Protein AF-V4HWR6-F1 (afdb_monomer_lite)

Sequence (101 aa):
MDAHDSVVKDKFENIYTIKRKQNRSKTFEARMIADHNETIFGCFLSVYDKDGNLLVKERLFYEEPDEYLFNSRIGDIKWLDNSTIVYTSNTKQELARFSLN

pLDDT: mean 87.53, std 16.03, range [38.66, 98.12]

Foldseek 3Di:
DDPDPDPPPPFPFDKDWPDWDAFPVSQKIWTFIWTDTPFKTWTWIWMAGPVGHTDDIGTQDMDGPDPVVVVQFQFDKDDPHNFKIFTAGVVRHTSDIDGDD

Secondary structure (DSSP, 8-state):
----S--------EEEEEEEEE-TTSSEEEEEEEEEETTEEEEEEEEEETT--EEEEEEEEEE-S-HHHHHHH--EEEESSSSEEEEE-TT--EEEEEE--

Organism: Pseudoalteromonas luteoviolacea (strain 2ta16) (NCBI:txid1353533)

Structure (mmCIF, N/CA/C/O backbone):
data_AF-V4HWR6-F1
#
_entry.id   AF-V4HWR6-F1
#
loop_
_atom_site.group_PDB
_atom_site.id
_atom_site.type_symbol
_atom_site.label_atom_id
_atom_site.label_alt_id
_atom_site.label_comp_id
_atom_site.label_asym_id
_atom_site.label_entity_id
_atom_site.label_seq_id
_atom_site.pdbx_PDB_ins_code
_atom_site.Cartn_x
_atom_site.Cartn_y
_atom_site.Cartn_z
_atom_site.occupancy
_atom_site.B_iso_or_equiv
_atom_site.auth_seq_id
_atom_site.auth_comp_id
_atom_site.auth_asym_id
_atom_site.auth_atom_id
_atom_site.pdbx_PDB_model_num
ATOM 1 N N . MET A 1 1 ? 33.148 -28.942 -23.278 1.00 43.47 1 MET A N 1
ATOM 2 C CA . MET A 1 1 ? 33.058 -27.919 -22.223 1.00 43.47 1 MET A CA 1
ATOM 3 C C . MET A 1 1 ? 32.017 -26.947 -22.716 1.00 43.47 1 MET A C 1
ATOM 5 O O . MET A 1 1 ? 32.378 -26.061 -23.457 1.00 43.47 1 MET A O 1
ATOM 9 N N . ASP A 1 2 ? 30.751 -27.184 -22.386 1.00 38.66 2 ASP A N 1
ATOM 10 C CA . ASP A 1 2 ? 29.662 -26.241 -22.655 1.00 38.66 2 ASP A CA 1
ATOM 11 C C . ASP A 1 2 ? 28.706 -26.337 -21.471 1.00 38.66 2 ASP A C 1
ATOM 13 O O . ASP A 1 2 ? 27.782 -27.142 -21.432 1.00 38.66 2 ASP A O 1
ATOM 17 N N . ALA A 1 3 ? 29.047 -25.587 -20.425 1.00 41.06 3 ALA A N 1
ATOM 18 C CA . ALA A 1 3 ? 28.297 -25.483 -19.180 1.00 41.06 3 ALA A CA 1
ATOM 19 C C . ALA A 1 3 ? 27.614 -24.108 -19.097 1.00 41.06 3 ALA A C 1
ATOM 21 O O . ALA A 1 3 ? 27.686 -23.443 -18.068 1.00 41.06 3 ALA A O 1
ATOM 22 N N . HIS A 1 4 ? 27.004 -23.654 -20.199 1.00 45.56 4 HIS A N 1
ATOM 23 C CA . HIS A 1 4 ? 26.352 -22.340 -20.257 1.00 45.56 4 HIS A CA 1
ATOM 24 C C . HIS A 1 4 ? 24.880 -22.350 -20.697 1.00 45.56 4 HIS A C 1
ATOM 26 O O . HIS A 1 4 ? 24.240 -21.310 -20.605 1.00 45.56 4 HIS A O 1
ATOM 32 N N . ASP A 1 5 ? 24.293 -23.506 -21.027 1.00 48.50 5 ASP A N 1
ATOM 33 C CA . ASP A 1 5 ? 22.915 -23.585 -21.552 1.00 48.50 5 ASP A CA 1
ATOM 34 C C . ASP A 1 5 ? 21.879 -24.132 -20.558 1.00 48.50 5 ASP A C 1
ATOM 36 O O . ASP A 1 5 ? 20.905 -24.786 -20.926 1.00 48.50 5 ASP A O 1
ATOM 40 N N . SER A 1 6 ? 22.053 -23.881 -19.262 1.00 43.41 6 SER A N 1
ATOM 41 C CA . SER A 1 6 ? 21.019 -24.208 -18.268 1.00 43.41 6 SER A CA 1
ATOM 42 C C . SER A 1 6 ? 21.052 -23.263 -17.073 1.00 43.41 6 SER A C 1
ATOM 44 O O . SER A 1 6 ? 20.958 -23.690 -15.926 1.0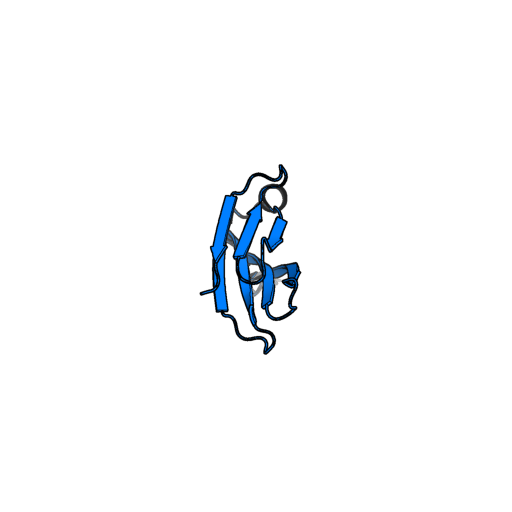0 43.41 6 SER A O 1
ATOM 46 N N . VAL A 1 7 ? 21.140 -21.954 -17.322 1.00 46.03 7 VAL A N 1
ATOM 47 C CA . VAL A 1 7 ? 20.498 -21.033 -16.382 1.00 46.03 7 VAL A CA 1
ATOM 48 C C . VAL A 1 7 ? 19.013 -21.181 -16.659 1.00 46.03 7 VAL A C 1
ATOM 50 O O . VAL A 1 7 ? 18.476 -20.610 -17.609 1.00 46.03 7 VAL A O 1
ATOM 53 N N . VAL A 1 8 ? 18.377 -22.059 -15.885 1.00 50.00 8 VAL A N 1
ATOM 54 C CA . VAL A 1 8 ? 16.929 -22.084 -15.721 1.00 50.00 8 VAL A CA 1
ATOM 55 C C . VAL A 1 8 ? 16.514 -20.623 -15.589 1.00 50.00 8 VAL A C 1
ATOM 57 O O . VAL A 1 8 ? 16.948 -19.948 -14.656 1.00 50.00 8 VAL A O 1
ATOM 60 N N . LYS A 1 9 ? 15.761 -20.115 -16.573 1.00 43.56 9 LYS A N 1
ATOM 61 C CA . LYS A 1 9 ? 14.982 -18.879 -16.463 1.00 43.56 9 LYS A CA 1
ATOM 62 C C . LYS A 1 9 ? 13.937 -19.110 -15.376 1.00 43.56 9 LYS A C 1
ATOM 64 O O . LYS A 1 9 ? 12.752 -19.275 -15.658 1.00 43.56 9 LYS A O 1
ATOM 69 N N . ASP A 1 10 ? 14.404 -19.246 -14.145 1.00 45.94 10 ASP A N 1
ATOM 70 C CA . ASP A 1 10 ? 13.586 -19.121 -12.966 1.00 45.94 10 ASP A CA 1
ATOM 71 C C . ASP A 1 10 ? 13.181 -17.662 -13.010 1.00 45.94 10 ASP A C 1
ATOM 73 O O . ASP A 1 10 ? 14.012 -16.769 -12.840 1.00 45.94 10 ASP A O 1
ATOM 77 N N . LYS A 1 11 ? 11.933 -17.435 -13.423 1.00 53.00 11 LYS A N 1
ATOM 78 C CA . LYS A 1 11 ? 11.327 -16.112 -13.480 1.00 53.00 11 LYS A CA 1
ATOM 79 C C . LYS A 1 11 ? 11.682 -15.434 -12.167 1.00 53.00 11 LYS A C 1
ATOM 81 O O . LYS A 1 11 ? 11.290 -15.932 -11.113 1.00 53.00 11 LYS A O 1
ATOM 86 N N . PHE A 1 12 ? 12.475 -14.371 -12.235 1.00 60.75 12 PHE A N 1
ATOM 87 C CA . PHE A 1 12 ? 12.944 -13.626 -11.071 1.00 60.75 12 PHE A CA 1
ATOM 88 C C . PHE A 1 12 ? 11.751 -12.868 -10.454 1.00 60.75 12 PHE A C 1
ATOM 90 O O . PHE A 1 12 ? 11.681 -11.651 -10.515 1.00 60.75 12 PHE A O 1
ATOM 97 N N . GLU A 1 13 ? 10.751 -13.585 -9.936 1.00 64.12 13 GLU A N 1
ATOM 98 C CA . GLU A 1 13 ? 9.606 -13.026 -9.223 1.00 64.12 13 GLU A CA 1
ATOM 99 C C . GLU A 1 13 ? 10.031 -12.796 -7.774 1.00 64.12 13 GLU A C 1
ATOM 101 O O . GLU A 1 13 ? 10.047 -13.705 -6.942 1.00 64.12 13 GLU A O 1
ATOM 106 N N . ASN A 1 14 ? 10.430 -11.563 -7.477 1.00 83.19 14 ASN A N 1
ATOM 107 C CA . ASN A 1 14 ? 10.822 -11.146 -6.143 1.00 83.19 14 ASN A CA 1
ATOM 108 C C . ASN A 1 14 ? 9.693 -10.318 -5.524 1.00 83.19 14 ASN A C 1
ATOM 110 O O . ASN A 1 14 ? 9.571 -9.112 -5.749 1.00 83.19 14 ASN A O 1
ATOM 114 N N . ILE A 1 15 ? 8.844 -10.998 -4.751 1.00 90.50 15 ILE A N 1
ATOM 115 C CA . ILE A 1 15 ? 7.714 -10.391 -4.049 1.00 90.50 15 ILE A CA 1
ATOM 116 C C . ILE A 1 15 ? 8.069 -10.243 -2.571 1.00 90.50 15 ILE A C 1
ATOM 118 O O . ILE A 1 15 ? 8.283 -11.232 -1.868 1.00 90.50 15 ILE A O 1
ATOM 122 N N . TYR A 1 16 ? 8.068 -9.012 -2.061 1.00 91.44 16 TYR A N 1
ATOM 123 C CA . TYR A 1 16 ? 8.370 -8.746 -0.654 1.00 91.44 16 TYR A CA 1
ATOM 124 C C . TYR A 1 16 ? 7.529 -7.613 -0.067 1.00 91.44 16 TYR A C 1
ATOM 126 O O . TYR A 1 16 ? 7.063 -6.703 -0.749 1.00 91.44 16 TYR A O 1
ATOM 134 N N . THR A 1 17 ? 7.303 -7.660 1.250 1.00 95.94 17 THR A N 1
ATOM 135 C CA . THR A 1 17 ? 6.596 -6.577 1.946 1.00 95.94 17 THR A CA 1
ATOM 136 C C . THR A 1 17 ? 7.563 -5.443 2.277 1.00 95.94 17 THR A C 1
ATOM 138 O O . THR A 1 17 ? 8.493 -5.643 3.051 1.00 95.94 17 THR A O 1
ATOM 141 N N . ILE A 1 18 ? 7.294 -4.242 1.769 1.00 95.44 18 ILE A N 1
ATOM 142 C CA . ILE A 1 18 ? 8.044 -3.021 2.085 1.00 95.44 18 ILE A CA 1
ATOM 143 C C . ILE A 1 18 ? 7.634 -2.489 3.466 1.00 95.44 18 ILE A C 1
ATOM 145 O O . ILE A 1 18 ? 8.473 -2.177 4.309 1.00 95.44 18 ILE A O 1
ATOM 149 N N . LYS A 1 19 ? 6.324 -2.358 3.706 1.00 96.31 19 LYS A N 1
ATOM 150 C CA . LYS A 1 19 ? 5.773 -1.747 4.926 1.00 96.31 19 LYS A CA 1
ATOM 151 C C . LYS A 1 19 ? 4.504 -2.447 5.372 1.00 96.31 19 LYS A C 1
ATOM 153 O O . LYS A 1 19 ? 3.738 -2.927 4.541 1.00 96.31 19 LYS A O 1
ATOM 158 N N . ARG A 1 20 ? 4.262 -2.445 6.685 1.00 97.38 20 ARG A N 1
ATOM 159 C CA . ARG A 1 20 ? 3.027 -2.928 7.317 1.00 97.38 20 ARG A CA 1
ATOM 160 C C . ARG A 1 20 ? 2.501 -1.896 8.305 1.00 97.38 20 ARG A C 1
ATOM 162 O O . ARG A 1 20 ? 3.285 -1.314 9.057 1.00 97.38 20 ARG A O 1
ATOM 169 N N . LYS A 1 21 ? 1.189 -1.669 8.311 1.00 97.25 21 LYS A N 1
ATOM 170 C CA . LYS A 1 21 ? 0.505 -0.774 9.253 1.00 97.25 21 LYS A CA 1
ATOM 171 C C . LYS A 1 21 ? -0.845 -1.360 9.642 1.00 97.25 21 LYS A C 1
ATOM 173 O O . LYS A 1 21 ? -1.697 -1.570 8.783 1.00 97.25 21 LYS A O 1
ATOM 178 N N . GLN A 1 22 ? -1.066 -1.538 10.938 1.00 97.06 22 GLN A N 1
ATOM 179 C CA . GLN A 1 22 ? -2.391 -1.848 11.470 1.00 97.06 22 GLN A CA 1
ATOM 180 C C . GLN A 1 22 ? -3.200 -0.567 11.666 1.00 97.06 22 GLN A C 1
ATOM 182 O O . GLN A 1 22 ? -2.638 0.478 12.012 1.00 97.06 22 GLN A O 1
ATOM 187 N N . ASN A 1 23 ? -4.510 -0.648 11.451 1.00 96.19 23 ASN A N 1
ATOM 188 C CA . ASN A 1 23 ? -5.421 0.426 11.834 1.00 96.19 23 ASN A CA 1
ATOM 189 C C . ASN A 1 23 ? -5.551 0.504 13.371 1.00 96.19 23 ASN A C 1
ATOM 191 O O . ASN A 1 23 ? -5.099 -0.380 14.103 1.00 96.19 23 ASN A O 1
ATOM 195 N N . ARG A 1 24 ? -6.174 1.569 13.893 1.00 95.06 24 ARG A N 1
ATOM 196 C CA . ARG A 1 24 ? -6.244 1.809 15.348 1.00 95.06 24 ARG A CA 1
ATOM 197 C C . ARG A 1 24 ? -6.997 0.705 16.100 1.00 95.06 24 ARG A C 1
ATOM 199 O O . ARG A 1 24 ? -6.589 0.352 17.204 1.00 95.06 24 ARG A O 1
ATOM 206 N N . SER A 1 25 ? -8.065 0.160 15.518 1.00 95.50 25 SER A N 1
ATOM 207 C CA . SER A 1 25 ? -8.822 -0.962 16.092 1.00 95.50 25 SER A CA 1
ATOM 208 C C . SER A 1 25 ? -8.142 -2.325 15.925 1.00 95.50 25 SER A C 1
ATOM 210 O O . SER A 1 25 ? -8.635 -3.301 16.484 1.00 95.50 25 SER A O 1
ATOM 212 N N . LYS A 1 26 ? -7.026 -2.408 15.183 1.00 94.81 26 LYS A N 1
ATOM 213 C CA . LYS A 1 26 ? -6.323 -3.654 14.826 1.00 94.81 26 LYS A CA 1
ATOM 214 C C . LYS A 1 26 ? -7.208 -4.677 14.104 1.00 94.81 26 LYS A C 1
ATOM 216 O O . LYS A 1 26 ? -6.969 -5.877 14.183 1.00 94.81 26 LYS A O 1
ATOM 221 N N . THR A 1 27 ? -8.243 -4.203 13.417 1.00 96.12 27 THR A N 1
ATOM 222 C CA . THR A 1 27 ? -9.142 -5.040 12.611 1.00 96.12 27 THR A CA 1
ATOM 223 C C . THR A 1 27 ? -8.622 -5.231 11.194 1.00 96.12 27 THR A C 1
ATOM 225 O O . THR A 1 27 ? -8.999 -6.205 10.551 1.00 96.12 27 THR A O 1
ATOM 228 N N . PHE A 1 28 ? -7.765 -4.318 10.726 1.00 97.00 28 PHE A N 1
ATOM 229 C CA . PHE A 1 28 ? -7.177 -4.361 9.395 1.00 97.00 28 PHE A CA 1
ATOM 230 C C . PHE A 1 28 ? -5.669 -4.150 9.444 1.00 97.00 28 PHE A C 1
ATOM 232 O O . PHE A 1 28 ? -5.153 -3.328 10.211 1.00 97.00 28 PHE A O 1
ATOM 239 N N . GLU A 1 29 ? -4.970 -4.855 8.564 1.00 97.69 29 GLU A N 1
ATOM 240 C CA . GLU A 1 29 ? -3.554 -4.667 8.295 1.00 97.69 29 GLU A CA 1
ATOM 241 C C . GLU A 1 29 ? -3.350 -4.283 6.834 1.00 97.69 29 GLU A C 1
ATOM 243 O O . GLU A 1 29 ? -3.669 -5.036 5.920 1.00 97.69 29 GLU A O 1
A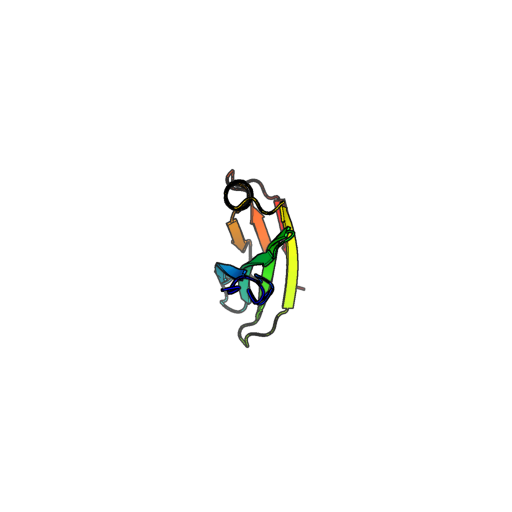TOM 248 N N . ALA A 1 30 ? -2.757 -3.117 6.615 1.00 97.88 30 ALA A N 1
ATOM 249 C CA . ALA A 1 30 ? -2.313 -2.698 5.302 1.00 97.88 30 ALA A CA 1
ATOM 250 C C . ALA A 1 30 ? -0.839 -3.033 5.092 1.00 97.88 30 ALA A C 1
ATOM 252 O O . ALA A 1 30 ? -0.005 -2.825 5.979 1.00 97.88 30 ALA A O 1
ATOM 253 N N . ARG A 1 31 ? -0.517 -3.504 3.892 1.00 98.12 31 ARG A N 1
ATOM 254 C CA . ARG A 1 31 ? 0.821 -3.863 3.441 1.00 98.12 31 ARG A CA 1
ATOM 255 C C . ARG A 1 31 ? 1.133 -3.133 2.144 1.00 98.12 31 ARG A C 1
ATOM 257 O O . ARG A 1 31 ? 0.341 -3.185 1.210 1.00 98.12 31 ARG A O 1
ATOM 264 N N . MET A 1 32 ? 2.296 -2.498 2.074 1.00 97.44 32 MET A N 1
ATOM 265 C CA . MET A 1 32 ? 2.898 -2.145 0.788 1.00 97.44 32 MET A CA 1
ATOM 266 C C . MET A 1 32 ? 3.739 -3.327 0.327 1.00 97.44 32 MET A C 1
ATOM 268 O O . MET A 1 32 ? 4.652 -3.739 1.045 1.00 97.44 32 MET A O 1
ATOM 272 N N . ILE A 1 33 ? 3.422 -3.876 -0.836 1.00 96.62 33 ILE A N 1
ATOM 273 C CA . ILE A 1 33 ? 4.075 -5.049 -1.412 1.00 96.62 33 ILE A CA 1
ATOM 274 C C . ILE A 1 33 ? 4.820 -4.602 -2.666 1.00 96.62 33 ILE A C 1
ATOM 276 O O . ILE A 1 33 ? 4.224 -3.986 -3.550 1.00 96.62 33 ILE A O 1
ATOM 280 N N . ALA A 1 34 ? 6.117 -4.883 -2.704 1.00 93.94 34 ALA A N 1
ATOM 281 C CA . ALA A 1 34 ? 6.903 -4.846 -3.923 1.00 93.94 34 ALA A CA 1
ATOM 282 C C . ALA A 1 34 ? 6.721 -6.173 -4.656 1.00 93.94 34 ALA A C 1
ATOM 284 O O . ALA A 1 34 ? 6.740 -7.232 -4.028 1.00 93.94 34 ALA A O 1
ATOM 285 N N . ASP A 1 35 ? 6.547 -6.095 -5.963 1.00 92.12 35 ASP A N 1
ATOM 286 C CA . ASP A 1 35 ? 6.498 -7.228 -6.875 1.00 92.12 35 ASP A CA 1
ATOM 287 C C . ASP A 1 35 ? 7.404 -6.877 -8.052 1.00 92.12 35 ASP A C 1
ATOM 289 O O . ASP A 1 35 ? 7.089 -6.001 -8.863 1.00 92.12 35 ASP A O 1
ATOM 293 N N . HIS A 1 36 ? 8.586 -7.475 -8.050 1.00 86.31 36 HIS A N 1
ATOM 294 C CA . HIS A 1 36 ? 9.602 -7.288 -9.069 1.00 86.31 36 HIS A CA 1
ATOM 295 C C . HIS A 1 36 ? 9.627 -8.530 -9.961 1.00 86.31 36 HIS A C 1
ATOM 297 O O . HIS A 1 36 ? 9.738 -9.647 -9.462 1.00 86.31 36 HIS A O 1
ATOM 303 N N . ASN A 1 37 ? 9.557 -8.317 -11.274 1.00 83.31 37 ASN A N 1
ATOM 304 C CA . ASN A 1 37 ? 9.904 -9.310 -12.285 1.00 83.31 37 ASN A CA 1
ATOM 305 C C . ASN A 1 37 ? 10.876 -8.723 -13.323 1.00 83.31 37 ASN A C 1
ATOM 307 O O . ASN A 1 37 ? 11.133 -7.524 -13.333 1.00 83.31 37 ASN A O 1
ATOM 311 N N . GLU A 1 38 ? 11.350 -9.545 -14.261 1.00 79.69 38 GLU A N 1
ATOM 312 C CA . GLU A 1 38 ? 12.338 -9.157 -15.289 1.00 79.69 38 GLU A CA 1
ATOM 313 C C . GLU A 1 38 ? 11.971 -7.917 -16.133 1.00 79.69 38 GLU A C 1
ATOM 315 O O . GLU A 1 38 ? 12.824 -7.371 -16.828 1.00 79.69 38 GLU A O 1
ATOM 320 N N . THR A 1 39 ? 10.709 -7.481 -16.111 1.00 81.94 39 THR A N 1
ATOM 321 C CA . THR A 1 39 ? 10.195 -6.399 -16.960 1.00 81.94 39 THR A CA 1
ATOM 322 C C . THR A 1 39 ? 9.677 -5.188 -16.196 1.00 81.94 39 THR A C 1
ATOM 324 O O . THR A 1 39 ? 9.636 -4.102 -16.769 1.00 81.94 39 THR A O 1
ATOM 327 N N . ILE A 1 40 ? 9.259 -5.345 -14.936 1.00 85.06 40 ILE A N 1
ATOM 328 C CA . ILE A 1 40 ? 8.603 -4.283 -14.168 1.00 85.06 40 ILE A CA 1
ATOM 329 C C . ILE A 1 40 ? 8.889 -4.394 -12.671 1.00 85.06 40 ILE A C 1
ATOM 331 O O . ILE A 1 40 ? 8.982 -5.486 -12.107 1.00 85.06 40 ILE A O 1
ATOM 335 N N . PHE A 1 41 ? 8.923 -3.236 -12.015 1.00 91.19 41 PHE A N 1
ATOM 336 C CA . PHE A 1 41 ? 8.867 -3.112 -10.565 1.00 91.19 41 PHE A CA 1
ATOM 337 C C . PHE A 1 41 ? 7.527 -2.511 -10.160 1.00 91.19 41 PHE A C 1
ATOM 339 O O . PHE A 1 41 ? 7.244 -1.342 -10.421 1.00 91.19 41 PHE A O 1
ATOM 346 N N . GLY A 1 42 ? 6.679 -3.311 -9.521 1.00 93.56 42 GLY A N 1
ATOM 347 C CA . GLY A 1 42 ? 5.369 -2.898 -9.035 1.00 93.56 42 GLY A CA 1
ATOM 348 C C . GLY A 1 42 ? 5.336 -2.639 -7.545 1.00 93.56 42 GLY A C 1
ATOM 349 O O . GLY A 1 42 ? 5.858 -3.419 -6.753 1.00 93.56 42 GLY A O 1
ATOM 350 N N . CYS A 1 43 ? 4.654 -1.565 -7.153 1.00 95.94 43 CYS A N 1
ATOM 351 C CA . CYS A 1 43 ? 4.273 -1.333 -5.768 1.00 95.94 43 CYS A CA 1
ATOM 352 C C . CYS A 1 43 ? 2.752 -1.392 -5.630 1.00 95.94 43 CYS A C 1
ATOM 354 O O . CYS A 1 43 ? 2.015 -0.673 -6.314 1.00 95.94 43 CYS A O 1
ATOM 356 N N . PHE A 1 44 ? 2.283 -2.232 -4.714 1.00 96.75 44 PHE A N 1
ATOM 357 C CA . PHE A 1 44 ? 0.871 -2.475 -4.459 1.00 96.75 44 PHE A CA 1
ATOM 358 C C . PHE A 1 44 ? 0.532 -2.203 -3.000 1.00 96.75 44 PHE A C 1
ATOM 360 O O . PHE A 1 44 ? 1.286 -2.557 -2.096 1.00 96.75 44 PHE A O 1
ATOM 367 N N . LEU A 1 45 ? -0.640 -1.633 -2.761 1.00 97.56 45 LEU A N 1
ATOM 368 C CA . LEU A 1 45 ? -1.296 -1.662 -1.467 1.00 97.56 45 LEU A CA 1
ATOM 369 C C . LEU A 1 45 ? -2.119 -2.945 -1.381 1.00 97.56 45 LEU A C 1
ATOM 371 O O . LEU A 1 45 ? -2.914 -3.238 -2.264 1.00 97.56 45 LEU A O 1
ATOM 375 N N . SER A 1 46 ? -1.963 -3.704 -0.307 1.00 97.75 46 SER A N 1
ATOM 376 C CA . SER A 1 46 ? -2.847 -4.816 0.030 1.00 97.75 46 SER A CA 1
ATOM 377 C C . SER A 1 46 ? -3.381 -4.633 1.440 1.00 97.75 46 SER A C 1
ATOM 379 O O . SER A 1 46 ? -2.600 -4.387 2.354 1.00 97.75 46 SER A O 1
ATOM 381 N N . VAL A 1 47 ? -4.691 -4.735 1.630 1.00 97.25 47 VAL A N 1
ATOM 382 C CA . VAL A 1 47 ? -5.324 -4.653 2.950 1.00 97.25 47 VAL A CA 1
ATOM 383 C C . VAL A 1 47 ? -5.929 -5.998 3.292 1.00 97.25 47 VAL A C 1
ATOM 385 O O . VAL A 1 47 ? -6.672 -6.560 2.493 1.00 97.25 47 VAL A O 1
ATOM 388 N N . TYR A 1 48 ? -5.612 -6.485 4.483 1.00 97.38 48 TYR A N 1
ATOM 389 C CA . TYR A 1 48 ? -6.086 -7.747 5.022 1.00 97.38 48 TYR A CA 1
ATOM 390 C C . TYR A 1 48 ? -6.957 -7.503 6.252 1.00 97.38 48 TYR A C 1
ATOM 392 O O . TYR A 1 48 ? -6.697 -6.566 7.014 1.00 97.38 48 TYR A O 1
ATOM 400 N N . ASP A 1 49 ? -7.964 -8.345 6.463 1.00 96.06 49 ASP A N 1
ATOM 401 C CA . ASP A 1 49 ? -8.676 -8.409 7.738 1.00 96.06 49 ASP A CA 1
ATOM 402 C C . ASP A 1 49 ? -7.858 -9.124 8.828 1.00 96.06 49 ASP A C 1
ATOM 404 O O . ASP A 1 49 ? -6.757 -9.633 8.597 1.00 96.06 49 ASP A O 1
ATOM 408 N N . LYS A 1 50 ? -8.401 -9.140 10.049 1.00 93.88 50 LYS A N 1
ATOM 409 C CA . LYS A 1 50 ? -7.806 -9.811 11.216 1.00 93.88 50 LYS A CA 1
ATOM 410 C C . LYS A 1 50 ? -7.626 -11.326 11.038 1.00 93.88 50 LYS A C 1
ATOM 412 O O . LYS A 1 50 ? -6.808 -11.912 11.742 1.00 93.88 50 LYS A O 1
ATOM 417 N N . ASP A 1 51 ? -8.400 -11.936 10.145 1.00 95.50 51 ASP A N 1
ATOM 418 C CA . ASP A 1 51 ? -8.392 -13.372 9.872 1.00 95.50 51 ASP A CA 1
ATOM 419 C C . ASP A 1 51 ? -7.406 -13.703 8.730 1.00 95.50 51 ASP A C 1
ATOM 421 O O . ASP A 1 51 ? -7.149 -14.867 8.432 1.00 95.50 51 ASP A O 1
ATOM 425 N N . GLY A 1 52 ? -6.786 -12.675 8.136 1.00 94.38 52 GLY A N 1
ATOM 426 C CA . GLY A 1 52 ? -5.789 -12.789 7.079 1.00 94.38 52 GLY A CA 1
ATOM 427 C C . GLY A 1 52 ? -6.375 -12.788 5.668 1.00 94.38 52 GLY A C 1
ATOM 428 O O . GLY A 1 52 ? -5.624 -13.012 4.715 1.00 94.38 52 GLY A O 1
ATOM 429 N N . ASN A 1 53 ? -7.670 -12.514 5.499 1.00 96.56 53 ASN A N 1
ATOM 430 C CA . ASN A 1 53 ? -8.295 -12.446 4.181 1.00 96.56 53 ASN A CA 1
ATOM 431 C C . ASN A 1 53 ? -7.943 -11.130 3.491 1.00 96.56 53 ASN A C 1
ATOM 433 O O . ASN A 1 53 ? -8.016 -10.060 4.093 1.00 96.56 53 ASN A O 1
ATOM 437 N N . LEU A 1 54 ? -7.583 -11.205 2.210 1.00 96.38 54 LEU A N 1
ATOM 438 C CA . LEU A 1 54 ? -7.318 -10.032 1.381 1.00 96.38 54 LEU A CA 1
ATOM 439 C C . LEU A 1 54 ? -8.637 -9.321 1.045 1.00 96.38 54 LEU A C 1
ATOM 441 O O . LEU A 1 54 ? -9.481 -9.886 0.356 1.00 96.38 54 LEU A O 1
ATOM 445 N N . LEU A 1 55 ? -8.786 -8.078 1.499 1.00 94.31 55 LEU A N 1
ATOM 446 C CA . LEU A 1 55 ? -9.949 -7.228 1.229 1.00 94.31 55 LEU A CA 1
ATOM 447 C C . LEU A 1 55 ? -9.724 -6.289 0.042 1.00 94.31 55 LEU A C 1
ATOM 449 O O . LEU A 1 55 ? -10.631 -6.046 -0.745 1.00 94.31 55 LEU A O 1
ATOM 453 N N . VAL A 1 56 ? -8.512 -5.742 -0.076 1.00 93.50 56 VAL A N 1
ATOM 454 C CA . VAL A 1 56 ? -8.150 -4.765 -1.111 1.00 93.50 56 VAL A CA 1
ATOM 455 C C . VAL A 1 56 ? -6.779 -5.112 -1.656 1.00 93.50 56 VAL A C 1
ATOM 457 O O . VAL A 1 56 ? -5.869 -5.379 -0.875 1.00 93.50 56 VAL A O 1
ATOM 460 N N . LYS A 1 57 ? -6.613 -5.050 -2.978 1.00 95.50 57 LYS A N 1
ATOM 461 C CA . LYS A 1 57 ? -5.307 -5.050 -3.641 1.00 95.50 57 LYS A CA 1
ATOM 462 C C . LYS A 1 57 ? -5.314 -3.992 -4.733 1.00 95.50 57 LYS A C 1
ATOM 464 O O . LYS A 1 57 ? -5.937 -4.180 -5.768 1.00 95.50 57 LYS A O 1
ATOM 469 N N . GLU A 1 58 ? -4.600 -2.904 -4.494 1.00 95.75 58 GLU A N 1
ATOM 470 C CA . GLU A 1 58 ? -4.560 -1.744 -5.375 1.00 95.75 58 GLU A CA 1
ATOM 471 C C . GLU A 1 58 ? -3.139 -1.466 -5.829 1.00 95.75 58 GLU A C 1
ATOM 473 O O . GLU A 1 58 ? -2.181 -1.578 -5.064 1.00 95.75 58 GLU A O 1
ATOM 478 N N . ARG A 1 59 ? -2.991 -1.088 -7.094 1.00 95.25 59 ARG A N 1
ATOM 479 C CA . ARG A 1 59 ? -1.693 -0.701 -7.640 1.00 95.25 59 ARG A CA 1
ATOM 480 C C . ARG A 1 59 ? -1.405 0.753 -7.279 1.00 95.25 59 ARG A C 1
ATOM 482 O O . ARG A 1 59 ? -2.188 1.632 -7.622 1.00 95.25 59 ARG A O 1
ATOM 489 N N . LEU A 1 60 ? -0.252 1.009 -6.664 1.00 94.94 60 LEU A N 1
ATOM 490 C CA . LEU A 1 60 ? 0.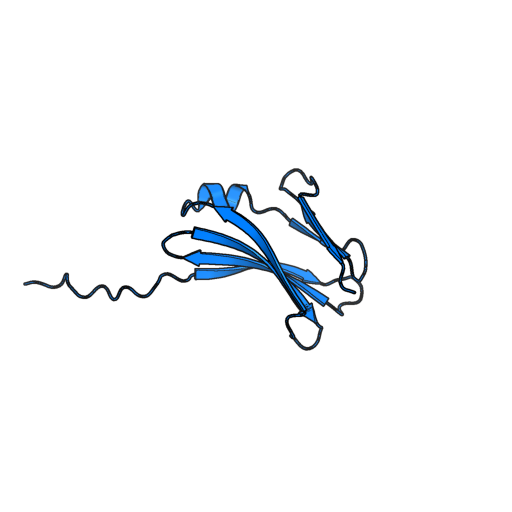206 2.363 -6.350 1.00 94.94 60 LEU A CA 1
ATOM 491 C C . LEU A 1 60 ? 1.005 2.958 -7.512 1.00 94.94 60 LEU A C 1
ATOM 493 O O . LEU A 1 60 ? 0.691 4.052 -7.972 1.00 94.94 60 LEU A O 1
ATOM 497 N N . PHE A 1 61 ? 2.018 2.240 -8.005 1.00 93.25 61 PHE A N 1
ATOM 498 C CA . PHE A 1 61 ? 2.828 2.658 -9.154 1.00 93.25 61 PHE A CA 1
ATOM 499 C C . PHE A 1 61 ? 3.610 1.486 -9.767 1.00 93.25 61 PHE A C 1
ATOM 501 O O . PHE A 1 61 ? 3.755 0.434 -9.139 1.00 93.25 61 PHE A O 1
ATOM 508 N N . TYR A 1 62 ? 4.115 1.701 -10.984 1.00 92.75 62 TYR A N 1
ATOM 509 C CA . TYR A 1 62 ? 5.126 0.868 -11.633 1.00 92.75 62 TYR A CA 1
ATOM 510 C C . TYR A 1 62 ? 6.355 1.702 -11.968 1.00 92.75 62 TYR A C 1
ATOM 512 O O . TYR A 1 62 ? 6.233 2.909 -12.179 1.00 92.75 62 TYR A O 1
ATOM 520 N N . GLU A 1 63 ? 7.493 1.032 -12.053 1.00 89.56 63 GLU A N 1
ATOM 521 C CA . GLU A 1 63 ? 8.722 1.532 -12.653 1.00 89.56 63 GLU A CA 1
ATOM 522 C C . GLU A 1 63 ? 9.331 0.476 -13.577 1.00 89.56 63 GLU A C 1
ATOM 524 O O . GLU A 1 63 ? 9.040 -0.721 -13.456 1.00 89.56 63 GLU A O 1
ATOM 529 N N . GLU A 1 64 ? 10.178 0.935 -14.499 1.00 86.88 64 GLU A N 1
ATOM 530 C CA . GLU A 1 64 ? 11.150 0.073 -15.178 1.00 86.88 64 GLU A CA 1
ATOM 531 C C . GLU A 1 64 ? 12.041 -0.638 -14.140 1.00 86.88 64 GLU A C 1
ATOM 533 O O . GLU A 1 64 ? 12.075 -0.204 -12.982 1.00 86.88 64 GLU A O 1
ATOM 538 N N . PRO A 1 65 ? 12.741 -1.733 -14.502 1.00 82.75 65 PRO A N 1
ATOM 539 C CA . PRO A 1 65 ? 13.565 -2.498 -13.569 1.00 82.75 65 PRO A CA 1
ATOM 540 C C . PRO A 1 65 ? 14.858 -1.772 -13.161 1.00 82.75 65 PRO A C 1
ATOM 542 O O . PRO A 1 65 ? 15.973 -2.223 -13.413 1.00 82.75 65 PRO A O 1
ATOM 545 N N . ASP A 1 66 ? 14.679 -0.634 -12.500 1.00 86.56 66 ASP A N 1
ATOM 546 C CA . ASP A 1 66 ? 15.676 0.206 -11.862 1.00 86.56 66 ASP A CA 1
ATOM 547 C C . ASP A 1 66 ? 15.335 0.286 -10.366 1.00 86.56 66 ASP A C 1
ATOM 549 O O . ASP A 1 66 ? 14.425 1.003 -9.930 1.00 86.56 66 ASP A O 1
ATOM 553 N N . GLU A 1 67 ? 16.079 -0.476 -9.561 1.00 84.56 67 GLU A N 1
ATOM 554 C CA . GLU A 1 67 ? 15.877 -0.540 -8.111 1.00 84.56 67 GLU A CA 1
ATOM 555 C C . GLU A 1 67 ? 16.022 0.829 -7.441 1.00 84.56 67 GLU A C 1
ATOM 557 O O . GLU A 1 67 ? 15.330 1.121 -6.462 1.00 84.56 67 GLU A O 1
ATOM 562 N N . TYR A 1 68 ? 16.917 1.682 -7.944 1.00 88.31 68 TYR A N 1
ATOM 563 C CA . TYR A 1 68 ? 17.166 2.993 -7.359 1.00 88.31 68 TYR A CA 1
ATOM 564 C C . TYR A 1 68 ? 15.969 3.915 -7.586 1.00 88.31 68 TYR A C 1
ATOM 566 O O . TYR A 1 68 ? 15.465 4.526 -6.634 1.00 88.31 68 TYR A O 1
ATOM 574 N N . LEU A 1 69 ? 15.468 3.968 -8.822 1.00 87.44 69 LEU A N 1
ATOM 575 C CA . LEU A 1 69 ? 14.291 4.758 -9.160 1.00 87.44 69 LEU A CA 1
ATOM 576 C C . LEU A 1 69 ? 13.059 4.249 -8.409 1.00 87.44 69 LEU A C 1
ATOM 578 O O . LEU A 1 69 ? 12.358 5.052 -7.787 1.00 87.44 69 LEU A O 1
ATOM 582 N N . PHE A 1 70 ? 12.841 2.933 -8.372 1.00 90.12 70 PHE A N 1
ATOM 583 C CA . PHE A 1 70 ? 11.738 2.340 -7.620 1.00 90.12 70 PHE A CA 1
ATOM 584 C C . PHE A 1 70 ? 11.785 2.734 -6.140 1.00 90.12 70 PHE A C 1
ATOM 586 O O . PHE A 1 70 ? 10.811 3.275 -5.609 1.00 90.12 70 PHE A O 1
ATOM 593 N N . ASN A 1 71 ? 12.937 2.544 -5.490 1.00 89.75 71 ASN A N 1
ATOM 594 C CA . ASN A 1 71 ? 13.125 2.873 -4.079 1.00 89.75 71 ASN A CA 1
ATOM 595 C C . ASN A 1 71 ? 12.920 4.368 -3.796 1.00 89.75 71 ASN A C 1
ATOM 597 O O . ASN A 1 71 ? 12.369 4.721 -2.753 1.00 89.75 71 ASN A O 1
ATOM 601 N N . SER A 1 72 ? 13.283 5.250 -4.734 1.00 90.31 72 SER A N 1
ATOM 602 C CA . SER A 1 72 ? 13.062 6.696 -4.600 1.00 90.31 72 SER A CA 1
ATOM 603 C C . SER A 1 72 ? 11.575 7.086 -4.555 1.00 90.31 72 SER A C 1
ATOM 605 O O . SER A 1 72 ? 11.215 8.105 -3.953 1.00 90.31 72 SER A O 1
ATOM 607 N N . ARG A 1 73 ? 10.701 6.265 -5.157 1.00 90.44 73 ARG A N 1
ATOM 608 C CA . ARG A 1 73 ? 9.249 6.488 -5.217 1.00 90.44 73 ARG A CA 1
ATOM 609 C C . ARG A 1 73 ? 8.477 5.818 -4.091 1.00 90.44 73 ARG A C 1
ATOM 611 O O .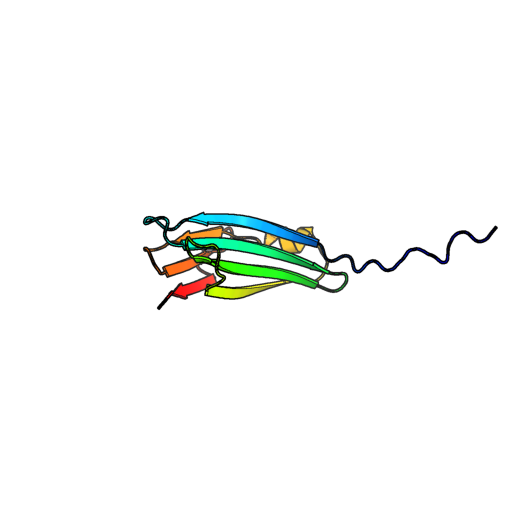 ARG A 1 73 ? 7.318 6.178 -3.887 1.00 90.44 73 ARG A O 1
ATOM 618 N N . ILE A 1 74 ? 9.087 4.889 -3.352 1.00 93.44 74 ILE A N 1
ATOM 619 C CA . ILE A 1 74 ? 8.458 4.258 -2.185 1.00 93.44 74 ILE A CA 1
ATOM 620 C C . ILE A 1 74 ? 8.159 5.336 -1.148 1.00 93.44 74 ILE A C 1
ATOM 622 O O . ILE A 1 74 ? 9.074 5.881 -0.543 1.00 93.44 74 ILE A O 1
ATOM 626 N N . GLY A 1 75 ? 6.874 5.614 -0.941 1.00 95.12 75 GLY A N 1
ATOM 627 C CA . GLY A 1 75 ? 6.382 6.527 0.083 1.00 95.12 75 GLY A CA 1
ATOM 628 C C . GLY A 1 75 ? 6.022 5.853 1.414 1.00 95.12 75 GLY A C 1
ATOM 629 O O . GLY A 1 75 ? 6.706 4.955 1.913 1.00 95.12 75 GLY A O 1
ATOM 630 N N . ASP A 1 76 ? 4.913 6.289 2.010 1.00 96.62 76 ASP A N 1
ATOM 631 C CA . ASP A 1 76 ? 4.347 5.710 3.231 1.00 96.62 76 ASP A CA 1
ATOM 632 C C . ASP A 1 76 ? 2.846 5.457 3.094 1.00 96.62 76 ASP A C 1
ATOM 634 O O . ASP A 1 76 ? 2.162 6.077 2.282 1.00 96.62 76 ASP A O 1
ATOM 638 N N . ILE A 1 77 ? 2.333 4.558 3.928 1.00 97.19 77 ILE A N 1
ATOM 639 C CA . ILE A 1 77 ? 0.899 4.329 4.089 1.00 97.19 77 ILE A CA 1
ATOM 640 C C . ILE A 1 77 ? 0.458 4.734 5.492 1.00 97.19 77 ILE A C 1
ATOM 642 O O . ILE A 1 77 ? 1.141 4.452 6.481 1.00 97.19 77 ILE A O 1
ATOM 646 N N . LYS A 1 78 ? -0.704 5.377 5.593 1.00 96.19 78 LYS A N 1
ATOM 647 C CA . LYS A 1 78 ? -1.247 5.865 6.862 1.00 96.19 78 LYS A CA 1
ATOM 648 C C . LYS A 1 78 ? -2.750 5.643 6.940 1.00 96.19 78 LYS A C 1
ATOM 650 O O . LYS A 1 78 ? -3.489 6.033 6.046 1.00 96.19 78 LYS A O 1
ATOM 655 N N . TRP A 1 79 ? -3.197 5.099 8.064 1.00 97.38 79 TRP A N 1
ATOM 656 C CA . TRP A 1 79 ? -4.609 5.081 8.432 1.00 97.38 79 TRP A CA 1
ATOM 657 C C . TRP A 1 79 ? -5.043 6.480 8.882 1.00 97.38 79 TRP A C 1
ATOM 659 O O . TRP A 1 79 ? -4.446 7.046 9.804 1.00 97.38 79 TRP A O 1
ATOM 669 N N . LEU A 1 80 ? -6.043 7.055 8.214 1.00 96.38 80 LEU A N 1
ATOM 670 C CA . LEU A 1 80 ? -6.690 8.296 8.654 1.00 96.38 80 LEU A CA 1
ATOM 671 C C . LEU A 1 80 ? -7.709 8.014 9.759 1.00 96.38 80 LEU A C 1
ATOM 673 O O . LEU A 1 80 ? -7.821 8.779 10.715 1.00 96.38 80 LEU A O 1
ATOM 677 N N . ASP A 1 81 ? -8.395 6.882 9.642 1.00 95.69 81 ASP A N 1
ATOM 678 C CA . ASP A 1 81 ? -9.354 6.356 10.604 1.00 95.69 81 ASP A CA 1
ATOM 679 C C . ASP A 1 81 ? -9.313 4.810 10.580 1.00 95.69 81 ASP A C 1
ATOM 681 O O . ASP A 1 81 ? -8.317 4.212 10.165 1.00 95.69 81 ASP A O 1
ATOM 685 N N . ASN A 1 82 ? -10.349 4.140 11.089 1.00 95.25 82 ASN A N 1
ATOM 686 C CA . ASN A 1 82 ? -10.374 2.677 11.159 1.00 95.25 82 ASN A CA 1
ATOM 687 C C . ASN A 1 82 ? -10.630 1.989 9.810 1.00 95.25 82 ASN A C 1
ATOM 689 O O . ASN A 1 82 ? -10.395 0.788 9.730 1.00 95.25 82 ASN A O 1
ATOM 693 N N . SER A 1 83 ? -11.096 2.686 8.779 1.00 95.06 83 SER A N 1
ATOM 694 C CA . SER A 1 83 ? -11.426 2.097 7.476 1.00 95.06 83 SER A CA 1
ATOM 695 C C . SER A 1 83 ? -10.788 2.826 6.294 1.00 95.06 83 SER A C 1
ATOM 697 O O . SER A 1 83 ? -10.784 2.292 5.191 1.00 95.06 83 SER A O 1
ATOM 699 N N . THR A 1 84 ? -10.198 4.000 6.501 1.00 96.69 84 THR A N 1
ATOM 700 C CA . THR A 1 84 ? -9.591 4.807 5.444 1.00 96.69 84 THR A CA 1
ATOM 701 C C . THR A 1 84 ? -8.074 4.807 5.553 1.00 96.69 84 THR A C 1
ATOM 703 O O . THR A 1 84 ? -7.499 5.196 6.576 1.00 96.69 84 THR A O 1
ATOM 706 N N . ILE A 1 85 ? -7.418 4.438 4.457 1.00 97.06 85 ILE A N 1
ATOM 707 C CA . ILE A 1 85 ? -5.968 4.440 4.308 1.00 97.06 85 ILE A CA 1
ATOM 708 C C . ILE A 1 85 ? -5.548 5.352 3.160 1.00 97.06 85 ILE A C 1
ATOM 710 O O . ILE A 1 85 ? -6.159 5.371 2.093 1.00 97.06 85 ILE A O 1
ATOM 714 N N . VAL A 1 86 ? -4.480 6.109 3.378 1.00 97.38 86 VAL A N 1
ATOM 715 C CA . VAL A 1 86 ? -3.850 6.944 2.356 1.00 97.38 86 VAL A CA 1
ATOM 716 C C . VAL A 1 86 ? -2.447 6.456 2.051 1.00 97.38 86 VAL A C 1
ATOM 718 O O . VAL A 1 86 ? -1.722 6.015 2.947 1.00 97.38 86 VAL A O 1
ATOM 721 N N . TYR A 1 87 ? -2.070 6.568 0.783 1.00 97.25 87 TYR A N 1
ATOM 722 C CA . TYR A 1 87 ? -0.699 6.454 0.314 1.00 97.25 87 TYR A CA 1
ATOM 723 C C . TYR A 1 87 ? -0.133 7.860 0.115 1.00 97.25 87 TYR A C 1
ATOM 725 O O . TYR A 1 87 ? -0.736 8.687 -0.572 1.00 97.25 87 TYR A O 1
ATOM 733 N N . THR A 1 88 ? 1.020 8.139 0.717 1.00 97.38 88 THR A N 1
ATOM 734 C CA . THR A 1 88 ? 1.690 9.439 0.641 1.00 97.38 88 THR A CA 1
ATOM 735 C C . THR A 1 88 ? 3.089 9.303 0.067 1.00 97.38 88 THR A C 1
ATOM 737 O O . THR A 1 88 ? 3.788 8.355 0.406 1.00 97.38 88 THR A O 1
ATOM 740 N N . SER A 1 89 ? 3.533 10.279 -0.721 1.00 94.62 89 SER A N 1
ATOM 741 C CA . SER A 1 89 ? 4.917 10.383 -1.187 1.00 94.62 89 SER A CA 1
ATOM 742 C C . SER A 1 89 ? 5.910 10.573 -0.028 1.00 94.62 89 SER A C 1
ATOM 744 O O . SER A 1 89 ? 5.533 10.876 1.108 1.00 94.62 89 SER A O 1
ATOM 746 N N . ASN A 1 90 ? 7.207 10.515 -0.341 1.00 89.88 90 ASN A N 1
ATOM 747 C CA . ASN A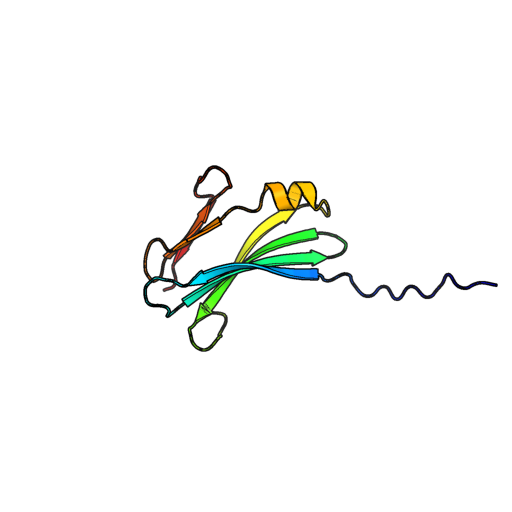 1 90 ? 8.285 10.853 0.598 1.00 89.88 90 ASN A CA 1
ATOM 748 C C . ASN A 1 90 ? 8.237 12.303 1.111 1.00 89.88 90 ASN A C 1
ATOM 750 O O . ASN A 1 90 ? 8.727 12.593 2.201 1.00 89.88 90 ASN A O 1
ATOM 754 N N . THR A 1 91 ? 7.583 13.207 0.379 1.00 92.94 91 THR A N 1
ATOM 755 C CA . THR A 1 91 ? 7.338 14.597 0.796 1.00 92.94 91 THR A CA 1
ATOM 756 C C . THR A 1 91 ? 6.011 14.776 1.541 1.00 92.94 91 THR A C 1
ATOM 758 O O . THR A 1 91 ? 5.596 15.904 1.794 1.00 92.94 91 THR A O 1
ATOM 761 N N . LYS A 1 92 ? 5.357 13.673 1.941 1.00 92.50 92 LYS A N 1
ATOM 762 C CA . LYS A 1 92 ? 4.061 13.631 2.646 1.00 92.50 92 LYS A CA 1
ATOM 763 C C . LYS A 1 92 ? 2.875 14.160 1.832 1.00 92.50 92 LYS A C 1
ATOM 765 O O . LYS A 1 92 ? 1.825 14.444 2.406 1.00 92.50 92 LYS A O 1
ATOM 770 N N . GLN A 1 93 ? 3.011 14.264 0.513 1.00 95.94 93 GLN A N 1
ATOM 771 C CA . GLN A 1 93 ? 1.882 14.552 -0.368 1.00 95.94 93 GLN A CA 1
ATOM 772 C C . GLN A 1 93 ? 0.993 13.310 -0.469 1.00 95.94 93 GLN A C 1
ATOM 774 O O . GLN A 1 93 ? 1.501 12.226 -0.737 1.00 95.94 93 GLN A O 1
ATOM 779 N N . GLU A 1 94 ? -0.319 13.451 -0.280 1.00 96.69 94 GLU A N 1
ATOM 780 C CA . GLU A 1 94 ? -1.278 12.372 -0.545 1.00 96.69 94 GLU A CA 1
ATOM 781 C C . GLU A 1 94 ? -1.308 12.069 -2.050 1.00 96.69 94 GLU A C 1
ATOM 783 O O . GLU A 1 94 ? -1.553 12.958 -2.863 1.00 96.69 94 GLU A O 1
ATOM 788 N N . LEU A 1 95 ? -1.013 10.820 -2.410 1.00 95.88 95 LEU A N 1
ATOM 789 C CA . LEU A 1 95 ? -0.997 10.331 -3.790 1.00 95.88 95 LEU A CA 1
ATOM 790 C C . LEU A 1 95 ? -2.222 9.466 -4.101 1.00 95.88 95 LEU A C 1
ATOM 792 O O . LEU A 1 95 ? -2.673 9.441 -5.242 1.00 95.88 95 LEU A O 1
ATOM 796 N N . ALA A 1 96 ? -2.756 8.760 -3.101 1.00 95.06 96 ALA A N 1
ATOM 797 C CA . ALA A 1 96 ? -3.979 7.975 -3.231 1.00 95.06 96 ALA A CA 1
ATOM 798 C C . ALA A 1 96 ? -4.687 7.796 -1.880 1.00 95.06 96 ALA A C 1
ATOM 800 O O . ALA A 1 96 ? -4.058 7.857 -0.819 1.00 95.06 96 ALA A O 1
ATOM 801 N N . ARG A 1 97 ? -5.993 7.517 -1.934 1.00 96.19 97 ARG A N 1
ATOM 802 C CA . ARG A 1 97 ? -6.865 7.261 -0.782 1.00 96.19 97 ARG A CA 1
ATOM 803 C C . ARG A 1 97 ? -7.796 6.096 -1.077 1.00 96.19 97 ARG A C 1
ATOM 805 O O . ARG A 1 97 ? -8.406 6.056 -2.141 1.00 96.19 97 ARG A O 1
ATOM 812 N N . PHE A 1 98 ? -7.945 5.207 -0.104 1.00 94.69 98 PHE A N 1
ATOM 813 C CA . PHE A 1 98 ? -8.781 4.018 -0.194 1.00 94.69 98 PHE A CA 1
ATOM 814 C C . PHE A 1 98 ? -9.627 3.894 1.073 1.00 94.69 98 PHE A C 1
ATOM 816 O O . PHE A 1 98 ? -9.098 4.000 2.181 1.00 94.69 98 PHE A O 1
ATOM 823 N N . SER A 1 99 ? -10.927 3.663 0.909 1.00 93.56 99 SER A N 1
ATOM 824 C CA . SER A 1 99 ? -11.865 3.443 2.011 1.00 93.56 99 SER A CA 1
ATOM 825 C C . SER A 1 99 ? -12.419 2.027 1.931 1.00 93.56 99 SER A C 1
ATOM 827 O O . SER A 1 99 ? -12.868 1.587 0.875 1.00 93.56 99 SER A O 1
ATOM 82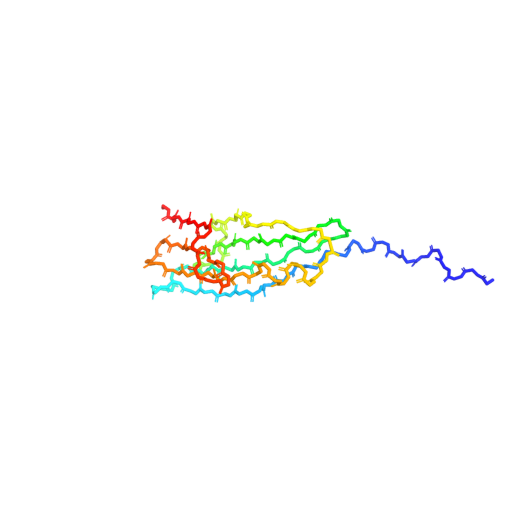9 N N . LEU A 1 100 ? -12.359 1.318 3.054 1.00 89.06 100 LEU A N 1
ATOM 830 C CA . LEU A 1 100 ? -12.960 0.005 3.240 1.00 89.06 100 LEU A CA 1
ATOM 831 C C . LEU A 1 100 ? -14.431 0.228 3.604 1.00 89.06 100 LEU A C 1
ATOM 833 O O . LEU A 1 100 ? -14.716 0.770 4.675 1.00 89.06 100 LEU A O 1
ATOM 837 N N . ASN A 1 101 ? -15.331 -0.113 2.684 1.00 73.62 101 ASN A N 1
ATOM 838 C CA . ASN A 1 101 ? -16.776 -0.107 2.931 1.00 73.62 101 ASN A CA 1
ATOM 839 C C . ASN A 1 101 ? -17.208 -1.365 3.684 1.00 73.62 101 ASN A C 1
ATOM 841 O O . ASN A 1 101 ? -16.609 -2.433 3.422 1.00 73.62 101 ASN A O 1
#

Radius of gyration: 16.71 Å; chains: 1; bounding box: 50×42×39 Å